Protein AF-A2GSM7-F1 (afdb_monomer)

InterPro domains:
  IPR024365 Protein of unknown function DUF3839 [PF12943] (1-126)

Organism: Trichomonas vaginalis (strain ATCC PRA-98 / G3) (NCBI:txid412133)

Solvent-accessible surface area (backbone atoms only — not comparable to full-atom values): 9461 Å² total; per-residue (Å²): 130,60,69,68,57,56,50,50,53,48,53,53,53,51,50,69,70,31,68,39,44,50,46,34,52,52,46,53,56,50,52,52,50,35,53,51,52,51,55,62,52,58,74,65,84,56,94,78,89,75,86,77,65,84,53,71,66,58,54,49,52,30,50,55,21,51,55,51,50,54,50,49,53,52,51,47,52,60,68,76,53,63,73,48,72,66,56,48,49,50,52,51,52,51,56,49,52,53,51,51,53,51,49,55,52,50,54,50,53,52,52,51,52,59,69,65,46,70,61,81,82,77,61,56,66,68,62,54,43,50,72,77,43,73,85,56,94,74,80,61,68,69,57,53,39,50,54,45,23,73,74,57,74,45,86,71,82,85,80,133

Sequence (160 aa):
MDKDCDMVYKNISDLYKSEEFKTYDNFVSLVAKCVWQIRDKDRRGKVWNEQIRPAMFEMKRAIDALVILAGNVSMYNAKTMPQCSKCKAAIRKYNYSVKEIERMRNDYADLKKEAEKPAEDKMDMLTFLNKNYPTAEDFLLSDVKKKYKETFGIVKTFVY

Secondary structure (DSSP, 8-state):
--HHHHHHHHHHHHHHHSHHHHHHHHHHHHHHHHHHHHHHHHTT-----S-----HHHHHHHHHHHHHHHHHHHHHHHHH----HHHHHHHHHHHHHHHHHHHHHHHHHHHHHHHHS--TTSS-HHHHHHHH-TT-S---HHHHHHHHHHHHS-------

Structure (mmCIF, N/CA/C/O backbone):
data_AF-A2GSM7-F1
#
_entry.id   AF-A2GSM7-F1
#
loop_
_atom_site.group_PDB
_atom_site.id
_atom_site.type_symbol
_atom_site.label_atom_id
_atom_site.label_alt_id
_atom_site.label_comp_id
_atom_site.label_asym_id
_atom_site.label_entity_id
_atom_site.label_seq_id
_atom_site.pdbx_PDB_ins_code
_atom_site.Cartn_x
_atom_site.Cartn_y
_atom_site.Cartn_z
_atom_site.occupancy
_atom_site.B_iso_or_equiv
_atom_site.auth_seq_id
_atom_site.auth_comp_id
_atom_site.auth_asym_id
_atom_site.auth_atom_id
_atom_site.pdbx_PDB_model_num
ATOM 1 N N . MET A 1 1 ? -20.480 16.589 -7.598 1.00 52.66 1 MET A N 1
ATOM 2 C CA . MET A 1 1 ? -19.425 15.609 -7.925 1.00 52.66 1 MET A CA 1
ATOM 3 C C . MET A 1 1 ? -18.669 15.312 -6.651 1.00 52.66 1 MET A C 1
ATOM 5 O O . MET A 1 1 ? -18.533 16.206 -5.825 1.00 52.66 1 MET A O 1
ATOM 9 N N . ASP A 1 2 ? -18.356 14.040 -6.434 1.00 65.12 2 ASP A N 1
ATOM 10 C CA . ASP A 1 2 ? -17.875 13.532 -5.154 1.00 65.12 2 ASP A CA 1
ATOM 11 C C . ASP A 1 2 ? -16.422 13.976 -4.940 1.00 65.12 2 ASP A C 1
ATOM 13 O O . ASP A 1 2 ? -15.541 13.624 -5.724 1.00 65.12 2 ASP A O 1
ATOM 17 N N . LYS A 1 3 ? -16.177 14.791 -3.910 1.00 70.88 3 LYS A N 1
ATOM 18 C CA . LYS A 1 3 ? -14.868 15.405 -3.611 1.00 70.88 3 LYS A CA 1
ATOM 19 C C . LYS A 1 3 ? -13.750 14.360 -3.499 1.00 70.88 3 LYS A C 1
ATOM 21 O O . LYS A 1 3 ? -12.592 14.646 -3.805 1.00 70.88 3 LYS A O 1
ATOM 26 N N . ASP A 1 4 ? -14.114 13.149 -3.089 1.00 65.38 4 ASP A N 1
ATOM 27 C CA . ASP A 1 4 ? -13.210 12.010 -2.985 1.00 65.38 4 ASP A CA 1
ATOM 28 C C . ASP A 1 4 ? -12.809 11.471 -4.371 1.00 65.38 4 ASP A C 1
ATOM 30 O O . ASP A 1 4 ? -11.638 11.155 -4.588 1.00 65.38 4 ASP A O 1
ATOM 34 N N . CYS A 1 5 ? -13.725 11.457 -5.347 1.00 71.56 5 CYS A N 1
ATOM 35 C CA . CYS A 1 5 ? -13.405 11.122 -6.736 1.00 71.56 5 CYS A CA 1
ATOM 36 C C . CYS A 1 5 ? -12.468 12.161 -7.361 1.00 71.56 5 CYS A C 1
ATOM 38 O O . CYS A 1 5 ? -11.464 11.782 -7.962 1.00 71.56 5 CYS A O 1
ATOM 40 N N . ASP A 1 6 ? -12.740 13.456 -7.175 1.00 80.31 6 ASP A N 1
ATOM 41 C CA . ASP A 1 6 ? -11.897 14.535 -7.714 1.00 80.31 6 ASP A CA 1
ATOM 42 C C . ASP A 1 6 ? -10.461 14.463 -7.164 1.00 80.31 6 ASP A C 1
ATOM 44 O O . ASP A 1 6 ? -9.486 14.685 -7.886 1.00 80.31 6 ASP A O 1
ATOM 48 N N . MET A 1 7 ? -10.312 14.080 -5.893 1.00 82.69 7 MET A N 1
ATOM 49 C CA . MET A 1 7 ? -9.011 13.876 -5.259 1.00 82.69 7 MET A CA 1
ATOM 50 C C . MET A 1 7 ? -8.260 12.667 -5.836 1.00 82.69 7 MET A C 1
ATOM 52 O O . MET A 1 7 ? -7.055 12.757 -6.071 1.00 82.69 7 MET A O 1
ATOM 56 N N . VAL A 1 8 ? -8.950 11.554 -6.105 1.00 83.50 8 VAL A N 1
ATOM 57 C CA . VAL A 1 8 ? -8.349 10.384 -6.769 1.00 83.50 8 VAL A CA 1
ATOM 58 C C . VAL A 1 8 ? -7.883 10.745 -8.181 1.00 83.50 8 VAL A C 1
ATOM 60 O O . VAL A 1 8 ? -6.736 10.460 -8.526 1.00 83.50 8 VAL A O 1
ATOM 63 N N . TYR A 1 9 ? -8.711 11.434 -8.973 1.00 86.12 9 TYR A N 1
ATOM 64 C CA . TYR A 1 9 ? -8.329 11.884 -10.316 1.00 86.12 9 TYR A CA 1
ATOM 65 C C . TYR A 1 9 ? -7.121 12.819 -10.295 1.00 86.12 9 TYR A C 1
ATOM 67 O O . TYR A 1 9 ? -6.217 12.675 -11.121 1.00 86.12 9 TYR A O 1
ATOM 75 N N . LYS A 1 10 ? -7.064 13.739 -9.326 1.00 90.50 10 LYS A N 1
ATOM 76 C CA . LYS A 1 10 ? -5.906 14.613 -9.143 1.00 90.50 10 LYS A CA 1
ATOM 77 C C . LYS A 1 10 ? -4.641 13.813 -8.830 1.00 90.50 10 LYS A C 1
ATOM 79 O O . LYS A 1 10 ? -3.639 14.011 -9.505 1.00 90.50 10 LYS A O 1
ATOM 84 N N . ASN A 1 11 ? -4.696 12.874 -7.883 1.00 91.75 11 ASN A N 1
ATOM 85 C CA . ASN A 1 11 ? -3.541 12.045 -7.521 1.00 91.75 11 ASN A CA 1
ATOM 86 C C . ASN A 1 11 ? -3.038 11.202 -8.705 1.00 91.75 11 ASN A C 1
ATOM 88 O O . ASN A 1 11 ? -1.833 11.086 -8.911 1.00 91.75 11 ASN A O 1
ATOM 92 N N . ILE A 1 12 ? -3.951 10.651 -9.513 1.00 91.31 12 ILE A N 1
ATOM 93 C CA . ILE A 1 12 ? -3.601 9.932 -10.745 1.00 91.31 12 ILE A CA 1
ATOM 94 C C . ILE A 1 12 ? -2.924 10.881 -11.744 1.00 91.31 12 ILE A C 1
ATOM 96 O O . ILE A 1 12 ? -1.868 10.557 -12.282 1.00 91.31 12 ILE A O 1
ATOM 100 N N . SER A 1 13 ? -3.493 12.067 -11.976 1.00 94.44 13 SER A N 1
ATOM 101 C CA . SER A 1 13 ? -2.891 13.088 -12.847 1.00 94.44 13 SER A CA 1
ATOM 102 C C . SER A 1 13 ? -1.491 13.489 -12.373 1.00 94.44 13 SER A C 1
ATOM 104 O O . SER A 1 13 ? -0.584 13.630 -13.192 1.00 94.44 13 SER A O 1
ATOM 106 N N . ASP A 1 14 ? -1.309 13.687 -11.070 1.00 95.25 14 ASP A N 1
ATOM 107 C CA . ASP A 1 14 ? -0.032 14.094 -10.484 1.00 95.25 14 ASP A CA 1
ATOM 108 C C . ASP A 1 14 ? 1.031 12.993 -10.648 1.00 95.25 14 ASP A C 1
ATOM 110 O O . ASP A 1 14 ? 2.162 13.307 -11.017 1.00 95.25 14 ASP A O 1
ATOM 114 N N . LEU A 1 15 ? 0.659 11.710 -10.502 1.00 96.25 15 LEU A N 1
ATOM 115 C CA . LEU A 1 15 ? 1.533 10.570 -10.824 1.00 96.25 15 LEU A CA 1
ATOM 116 C C . LEU A 1 15 ? 1.999 10.602 -12.282 1.00 96.25 15 LEU A C 1
ATOM 118 O O . LEU A 1 15 ? 3.195 10.542 -12.538 1.00 96.25 15 LEU A O 1
ATOM 122 N N . TYR A 1 16 ? 1.081 10.742 -13.241 1.00 95.81 16 TYR A N 1
ATOM 123 C CA . TYR A 1 16 ? 1.441 10.761 -14.666 1.00 95.81 16 TYR A CA 1
ATOM 124 C C . TYR A 1 16 ? 2.306 11.968 -15.061 1.00 95.81 16 TYR A C 1
ATOM 126 O O . TYR A 1 16 ? 3.053 11.909 -16.037 1.00 95.81 16 TYR A O 1
ATOM 134 N N . LYS A 1 17 ? 2.222 13.077 -14.318 1.00 96.56 17 LYS A N 1
ATOM 135 C CA . LYS A 1 17 ? 3.044 14.275 -14.549 1.00 96.56 17 LYS A CA 1
ATOM 136 C C . LYS A 1 17 ? 4.414 14.213 -13.871 1.00 96.56 17 LYS A C 1
ATOM 138 O O . LYS A 1 17 ? 5.257 15.060 -14.190 1.00 96.56 17 LYS A O 1
ATOM 143 N N . SER A 1 18 ? 4.629 13.254 -12.971 1.00 97.44 18 SER A N 1
ATOM 144 C CA . SER A 1 18 ? 5.840 13.149 -12.161 1.00 97.44 18 SER A CA 1
ATOM 145 C C . SER A 1 18 ? 7.082 12.857 -13.012 1.00 97.44 18 SER A C 1
ATOM 147 O O . SER A 1 18 ? 7.006 12.304 -14.115 1.00 97.44 18 SER A O 1
ATOM 149 N N . GLU A 1 19 ? 8.252 13.264 -12.518 1.00 97.88 19 GLU A N 1
ATOM 150 C CA . GLU A 1 19 ? 9.526 13.010 -13.201 1.00 97.88 19 GLU A CA 1
ATOM 151 C C . GLU A 1 19 ? 9.846 11.511 -13.243 1.00 97.88 19 GLU A C 1
ATOM 153 O O . GLU A 1 19 ? 10.3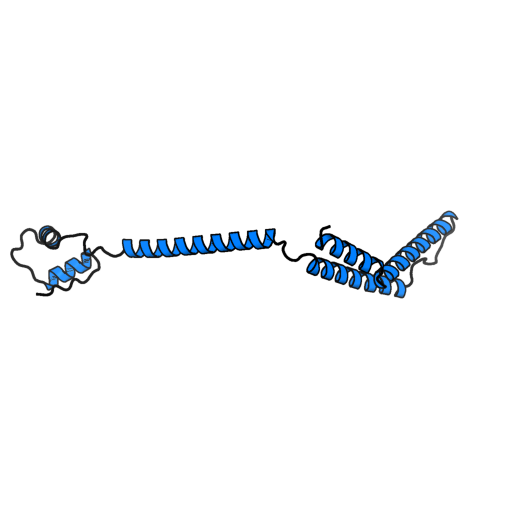87 11.000 -14.226 1.00 97.88 19 GLU A O 1
ATOM 158 N N . GLU A 1 20 ? 9.455 10.784 -12.204 1.00 98.25 20 GLU A N 1
ATOM 159 C CA . GLU A 1 20 ? 9.650 9.346 -12.080 1.00 98.25 20 GLU A CA 1
ATOM 160 C C . GLU A 1 20 ? 8.817 8.590 -13.111 1.00 98.25 20 GLU A C 1
ATOM 162 O O . GLU A 1 20 ? 9.343 7.700 -13.778 1.00 98.25 20 GLU A O 1
ATOM 167 N N . PHE A 1 21 ? 7.556 8.988 -13.327 1.00 98.00 21 PHE A N 1
ATOM 168 C CA . PHE A 1 21 ? 6.738 8.395 -14.383 1.00 98.00 21 PHE A CA 1
ATOM 169 C C . PHE A 1 21 ? 7.349 8.639 -15.764 1.00 98.00 21 PHE A C 1
ATOM 171 O O . PHE A 1 21 ? 7.490 7.699 -16.541 1.00 98.00 21 PHE A O 1
ATOM 178 N N . LYS A 1 22 ? 7.807 9.863 -16.051 1.00 97.88 22 LYS A N 1
ATOM 179 C CA . LYS A 1 22 ? 8.510 10.167 -17.311 1.00 97.88 22 LYS A CA 1
ATOM 180 C C . LYS A 1 22 ? 9.799 9.358 -17.463 1.00 97.88 22 LYS A C 1
ATOM 182 O O . LYS A 1 22 ? 10.125 8.915 -18.560 1.00 97.88 22 LYS A O 1
ATOM 187 N N . THR A 1 23 ? 10.541 9.155 -16.377 1.00 98.12 23 THR A N 1
ATOM 188 C CA . THR A 1 23 ? 11.767 8.343 -16.372 1.00 98.12 23 THR A CA 1
ATOM 189 C C . THR A 1 23 ? 11.458 6.884 -16.703 1.00 98.12 23 THR A C 1
ATOM 191 O O . THR A 1 23 ? 12.132 6.290 -17.544 1.00 98.12 23 THR A O 1
ATOM 194 N N . TYR A 1 24 ? 10.414 6.325 -16.092 1.00 98.06 24 TYR A N 1
ATOM 195 C CA . TYR A 1 24 ? 9.922 4.984 -16.393 1.00 98.06 24 TYR A CA 1
ATOM 196 C C . TYR A 1 24 ? 9.429 4.859 -17.845 1.00 98.06 24 TYR A C 1
ATOM 198 O O . TYR A 1 24 ? 9.841 3.940 -18.550 1.00 98.06 24 TYR A O 1
ATOM 206 N N . ASP A 1 25 ? 8.617 5.800 -18.325 1.00 97.81 25 ASP A N 1
ATOM 207 C CA . ASP A 1 25 ? 8.065 5.798 -19.687 1.00 97.81 25 ASP A CA 1
ATOM 208 C C . ASP A 1 25 ? 9.162 5.882 -20.766 1.00 97.81 25 ASP A C 1
ATOM 210 O O . ASP A 1 25 ? 9.178 5.122 -21.742 1.00 97.81 25 ASP A O 1
ATOM 214 N N . ASN A 1 26 ? 10.173 6.725 -20.535 1.00 97.62 26 ASN A N 1
ATOM 215 C CA . ASN A 1 26 ? 11.360 6.794 -21.386 1.00 97.62 26 ASN A CA 1
ATOM 216 C C . ASN A 1 26 ? 12.121 5.459 -21.419 1.00 97.62 26 ASN A C 1
ATOM 218 O O . ASN A 1 26 ? 12.585 5.039 -22.483 1.00 97.62 26 ASN A O 1
ATOM 222 N N . PHE A 1 27 ? 12.230 4.769 -20.280 1.00 98.00 27 PHE A N 1
ATOM 223 C CA . PHE A 1 27 ? 12.852 3.448 -20.217 1.00 98.00 27 PHE A CA 1
ATOM 224 C C . PHE A 1 27 ? 12.040 2.386 -20.975 1.00 98.00 27 PHE A C 1
ATOM 226 O O . PHE A 1 27 ? 12.621 1.594 -21.717 1.00 98.00 27 PHE A O 1
ATOM 233 N N . VAL A 1 28 ? 10.707 2.395 -20.874 1.00 97.75 28 VAL A N 1
ATOM 234 C CA . VAL A 1 28 ? 9.833 1.506 -21.666 1.00 97.75 28 VAL A CA 1
ATOM 235 C C . VAL A 1 28 ? 10.051 1.731 -23.164 1.00 97.75 28 VAL A C 1
ATOM 237 O O . VAL A 1 28 ? 10.247 0.773 -23.917 1.00 97.75 28 VAL A O 1
ATOM 240 N N . SER A 1 29 ? 10.113 2.993 -23.596 1.00 97.56 29 SER A N 1
ATOM 241 C CA . SER A 1 29 ? 10.411 3.359 -24.986 1.00 97.56 29 SER A CA 1
ATOM 242 C C . SER A 1 29 ? 11.789 2.870 -25.444 1.00 97.56 29 SER A C 1
ATOM 244 O O . SER A 1 29 ? 11.949 2.414 -26.579 1.00 97.56 29 SER A O 1
ATOM 246 N N . LEU A 1 30 ? 12.797 2.936 -24.572 1.00 97.44 30 LEU A N 1
ATOM 247 C CA . LEU A 1 30 ? 14.137 2.423 -24.847 1.00 97.44 30 LEU A CA 1
ATOM 248 C C . LEU A 1 30 ? 14.140 0.898 -25.020 1.00 97.44 30 LEU A C 1
ATOM 250 O O . LEU A 1 30 ? 14.694 0.396 -25.997 1.00 97.44 30 LEU A O 1
ATOM 254 N N . VAL A 1 31 ? 13.483 0.162 -24.122 1.00 96.94 31 VAL A N 1
ATOM 255 C CA . VAL A 1 31 ? 13.353 -1.300 -24.222 1.00 96.94 31 VAL A CA 1
ATOM 256 C C . VAL A 1 31 ? 12.638 -1.691 -25.515 1.00 96.94 31 VAL A C 1
ATOM 258 O O . VAL A 1 31 ? 13.100 -2.588 -26.221 1.00 96.94 31 VAL A O 1
ATOM 261 N N . ALA A 1 32 ? 11.565 -0.986 -25.883 1.00 97.06 32 ALA A N 1
ATOM 262 C CA . ALA A 1 32 ? 10.853 -1.225 -27.136 1.00 97.06 32 ALA A CA 1
ATOM 263 C C . ALA A 1 32 ? 11.761 -1.027 -28.365 1.00 97.06 32 ALA A C 1
ATOM 265 O O . ALA A 1 32 ? 11.745 -1.848 -29.287 1.00 97.06 32 ALA A O 1
ATOM 266 N N . LYS A 1 33 ? 12.611 0.011 -28.359 1.00 96.31 33 LYS A N 1
ATOM 267 C CA . LYS A 1 33 ? 13.632 0.222 -29.400 1.00 96.31 33 LYS A CA 1
ATOM 268 C C . LYS A 1 33 ? 14.639 -0.927 -29.452 1.00 96.31 33 LYS A C 1
ATOM 270 O O . LYS A 1 33 ? 14.929 -1.403 -30.547 1.00 96.31 33 LYS A O 1
ATOM 275 N N . CYS A 1 34 ? 15.131 -1.405 -28.306 1.00 94.06 34 CYS A N 1
ATOM 276 C CA . CYS A 1 34 ? 16.030 -2.561 -28.253 1.00 94.06 34 CYS A CA 1
ATOM 277 C C . CYS A 1 34 ? 15.382 -3.808 -28.872 1.00 94.06 34 CYS A C 1
ATOM 279 O O . CYS A 1 34 ? 15.989 -4.449 -29.725 1.00 94.06 34 CYS A O 1
ATOM 281 N N . VAL A 1 35 ? 14.130 -4.116 -28.513 1.00 92.56 35 VAL A N 1
ATOM 282 C CA . VAL A 1 35 ? 13.378 -5.253 -29.077 1.00 92.56 35 VAL A CA 1
ATOM 283 C C . VAL A 1 35 ? 13.223 -5.119 -30.592 1.00 92.56 35 VAL A C 1
ATOM 285 O O . VAL A 1 35 ? 13.433 -6.084 -31.328 1.00 92.56 35 VAL A O 1
ATOM 288 N N . TRP A 1 36 ? 12.897 -3.921 -31.081 1.00 92.69 36 TRP A N 1
ATOM 289 C CA . TRP A 1 36 ? 12.763 -3.675 -32.514 1.00 92.69 36 TRP A CA 1
ATOM 290 C C . TRP A 1 36 ? 14.087 -3.870 -33.265 1.00 92.69 36 TRP A C 1
ATOM 292 O O . TRP A 1 36 ? 14.105 -4.526 -34.305 1.00 92.69 36 TRP A O 1
ATOM 302 N N . GLN A 1 37 ? 15.200 -3.372 -32.716 1.00 90.19 37 GLN A N 1
ATOM 303 C CA . GLN A 1 37 ? 16.536 -3.566 -33.286 1.00 90.19 37 GLN A CA 1
ATOM 304 C C . GLN A 1 37 ? 16.948 -5.041 -33.306 1.00 90.19 37 GLN A C 1
ATOM 306 O O . GLN A 1 37 ? 17.489 -5.499 -34.308 1.00 90.19 37 GLN A O 1
ATOM 311 N N . ILE A 1 38 ? 16.662 -5.795 -32.238 1.00 88.31 38 ILE A N 1
ATOM 312 C CA . ILE A 1 38 ? 16.906 -7.243 -32.197 1.00 88.31 38 ILE A CA 1
ATOM 313 C C . ILE A 1 38 ? 16.138 -7.925 -33.330 1.00 88.31 38 ILE A C 1
ATOM 315 O O . ILE A 1 38 ? 16.741 -8.640 -34.123 1.00 88.31 38 ILE A O 1
ATOM 319 N N . ARG A 1 39 ? 14.836 -7.643 -33.470 1.00 87.62 39 ARG A N 1
ATOM 320 C CA . ARG A 1 39 ? 14.003 -8.220 -34.536 1.00 87.62 39 ARG A CA 1
ATOM 321 C C . ARG A 1 39 ? 14.517 -7.877 -35.937 1.00 87.62 39 ARG A C 1
ATOM 323 O O . ARG A 1 39 ? 14.469 -8.719 -36.830 1.00 87.62 39 ARG A O 1
ATOM 330 N N . ASP A 1 40 ? 14.955 -6.639 -36.158 1.00 86.19 40 ASP A N 1
ATOM 331 C CA . ASP A 1 40 ? 15.485 -6.208 -37.456 1.00 86.19 40 ASP A CA 1
ATOM 332 C C . ASP A 1 40 ? 16.803 -6.915 -37.809 1.00 86.19 40 ASP A C 1
ATOM 334 O O . ASP A 1 40 ? 16.999 -7.326 -38.956 1.00 86.19 40 ASP A O 1
ATOM 338 N N . LYS A 1 41 ? 17.683 -7.121 -36.820 1.00 81.56 41 LYS A N 1
ATOM 339 C CA . LYS A 1 41 ? 18.946 -7.845 -37.021 1.00 81.56 41 LYS A CA 1
ATOM 340 C C . LYS A 1 41 ? 18.748 -9.352 -37.175 1.00 81.56 41 LYS A C 1
ATOM 342 O O . LYS A 1 41 ? 19.408 -9.952 -38.022 1.00 81.56 41 LYS A O 1
ATOM 347 N N . ASP A 1 42 ? 17.810 -9.935 -36.435 1.00 79.56 42 ASP A N 1
ATOM 348 C CA . ASP A 1 42 ? 17.474 -11.363 -36.492 1.00 79.56 42 ASP A CA 1
ATOM 349 C C . ASP A 1 42 ? 16.894 -11.776 -37.859 1.00 79.56 42 ASP A C 1
ATOM 351 O O . ASP A 1 42 ? 17.243 -12.817 -38.415 1.00 79.56 42 ASP A O 1
ATOM 355 N N . ARG A 1 43 ? 16.122 -10.888 -38.506 1.00 69.69 43 ARG A N 1
ATOM 356 C CA . ARG A 1 43 ? 15.568 -11.101 -39.860 1.00 69.69 43 ARG A CA 1
ATOM 357 C C . ARG A 1 43 ? 16.601 -11.405 -40.952 1.00 69.69 43 ARG A C 1
ATOM 359 O O . ARG A 1 43 ? 16.206 -11.791 -42.049 1.00 69.69 43 ARG A O 1
ATOM 366 N N . ARG A 1 44 ? 17.901 -11.204 -40.710 1.00 64.00 44 ARG A N 1
ATOM 367 C CA . ARG A 1 44 ? 18.948 -11.312 -41.738 1.00 64.00 44 ARG A CA 1
ATOM 368 C C . ARG A 1 44 ? 19.683 -12.654 -41.774 1.00 64.00 44 ARG A C 1
ATOM 370 O O . ARG A 1 44 ? 20.610 -12.769 -42.570 1.00 64.00 44 ARG A O 1
ATOM 377 N N . GLY A 1 45 ? 19.316 -13.647 -40.954 1.00 70.19 45 GLY A N 1
ATOM 378 C CA . GLY A 1 45 ? 19.940 -14.984 -40.976 1.00 70.19 45 GLY A CA 1
ATOM 379 C C . GLY A 1 45 ? 21.456 -14.979 -40.715 1.00 70.19 45 GLY A C 1
ATOM 380 O O . GLY A 1 45 ? 22.155 -15.922 -41.074 1.00 70.19 45 GLY A O 1
ATOM 381 N N . LYS A 1 46 ? 21.978 -13.891 -40.133 1.00 72.44 46 LYS A N 1
ATOM 382 C CA . LYS A 1 46 ? 23.396 -13.694 -39.818 1.00 72.44 46 LYS A CA 1
ATOM 383 C C . LYS A 1 46 ? 23.606 -13.876 -38.322 1.00 72.44 46 LYS A C 1
ATOM 385 O O . LYS A 1 46 ? 22.830 -13.356 -37.526 1.00 72.44 46 LYS A O 1
ATOM 390 N N . VAL A 1 47 ? 24.690 -14.556 -37.954 1.00 73.50 47 VAL A N 1
ATOM 391 C CA . VAL A 1 47 ? 25.112 -14.681 -36.554 1.00 73.50 47 VAL A CA 1
ATOM 392 C C . VAL A 1 47 ? 25.486 -13.296 -36.024 1.00 73.50 47 VAL A C 1
ATOM 394 O O . VAL A 1 47 ? 26.293 -12.588 -36.631 1.00 73.50 47 VAL A O 1
ATOM 397 N N . TRP A 1 48 ? 24.873 -12.906 -34.909 1.00 74.81 48 TRP A N 1
ATOM 398 C CA . TRP A 1 48 ? 25.050 -11.606 -34.271 1.00 74.81 48 TRP A CA 1
ATOM 399 C C . TRP A 1 48 ? 25.584 -11.788 -32.846 1.00 74.81 48 TRP A C 1
ATOM 401 O O . TRP A 1 48 ? 24.948 -12.457 -32.037 1.00 74.81 48 TRP A O 1
ATOM 411 N N . ASN A 1 49 ? 26.738 -11.181 -32.543 1.00 80.00 49 ASN A N 1
ATOM 412 C CA . ASN A 1 49 ? 27.467 -11.395 -31.282 1.00 80.00 49 ASN A CA 1
ATOM 413 C C . ASN A 1 49 ? 27.454 -10.183 -30.333 1.00 80.00 49 ASN A C 1
ATOM 415 O O . ASN A 1 49 ? 28.019 -10.258 -29.244 1.00 80.00 49 ASN A O 1
ATOM 419 N N . GLU A 1 50 ? 26.843 -9.059 -30.719 1.00 82.62 50 GLU A N 1
ATOM 420 C CA . GLU A 1 50 ? 26.767 -7.881 -29.845 1.00 82.62 50 GLU A CA 1
ATOM 421 C C . GLU A 1 50 ? 25.477 -7.879 -29.023 1.00 82.62 50 GLU A C 1
ATOM 423 O O . GLU A 1 50 ? 24.408 -8.293 -29.478 1.00 82.62 50 GLU A O 1
ATOM 428 N N . GLN A 1 51 ? 25.544 -7.332 -27.813 1.00 83.56 51 GLN A N 1
ATOM 429 C CA . GLN A 1 51 ? 24.388 -7.263 -26.933 1.00 83.56 51 GLN A CA 1
ATOM 430 C C . GLN A 1 51 ? 23.596 -5.971 -27.165 1.00 83.56 51 GLN A C 1
ATOM 432 O O . GLN A 1 51 ? 24.087 -4.878 -26.895 1.00 83.56 51 GLN A O 1
ATOM 437 N N . ILE A 1 52 ? 22.344 -6.096 -27.608 1.00 90.06 52 ILE A N 1
ATOM 438 C CA . ILE A 1 52 ? 21.404 -4.971 -27.684 1.00 90.06 52 ILE A CA 1
ATOM 439 C C . ILE A 1 52 ? 20.588 -4.960 -26.396 1.00 90.06 52 ILE A C 1
ATOM 441 O O . ILE A 1 52 ? 19.699 -5.787 -26.201 1.00 90.06 52 ILE A O 1
ATOM 445 N N . ARG A 1 53 ? 20.910 -4.036 -25.496 1.00 92.69 53 ARG A N 1
ATOM 446 C CA . ARG A 1 53 ? 20.178 -3.833 -24.245 1.00 92.69 53 ARG A CA 1
ATOM 447 C C . ARG A 1 53 ? 20.337 -2.398 -23.747 1.00 92.69 53 ARG A C 1
ATOM 449 O O . ARG A 1 53 ? 21.341 -1.770 -24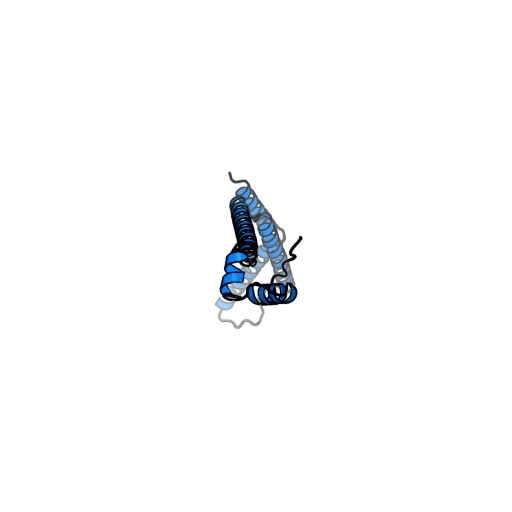.085 1.00 92.69 53 ARG A O 1
ATOM 456 N N . PRO A 1 54 ? 19.414 -1.912 -22.900 1.00 95.50 54 PRO A N 1
ATOM 457 C CA . PRO A 1 54 ? 19.646 -0.702 -22.125 1.00 95.50 54 PRO A CA 1
ATOM 458 C C . PRO A 1 54 ? 20.947 -0.788 -21.321 1.00 95.50 54 PRO A C 1
ATOM 460 O O . PRO A 1 54 ? 21.362 -1.869 -20.881 1.00 95.50 54 PRO A O 1
ATOM 463 N N . ALA A 1 55 ? 21.577 0.354 -21.088 1.00 95.56 55 ALA A N 1
ATOM 464 C CA . ALA A 1 55 ? 22.732 0.444 -20.217 1.00 95.56 55 ALA A CA 1
ATOM 465 C C . ALA A 1 55 ? 22.336 0.212 -18.750 1.00 95.56 55 ALA A C 1
ATOM 467 O O . ALA A 1 55 ? 21.211 0.478 -18.321 1.00 95.56 55 ALA A O 1
ATOM 468 N N . MET A 1 56 ? 23.298 -0.239 -17.939 1.00 95.81 56 MET A N 1
ATOM 469 C CA . MET A 1 56 ? 23.067 -0.512 -16.513 1.00 95.81 56 MET A CA 1
ATOM 470 C C . MET A 1 56 ? 22.545 0.708 -15.745 1.00 95.81 56 MET A C 1
ATOM 472 O O . MET A 1 56 ? 21.705 0.566 -14.860 1.00 95.81 56 MET A O 1
ATOM 476 N N . PHE A 1 57 ? 23.018 1.912 -16.080 1.00 96.25 57 PHE A N 1
ATOM 477 C CA . PHE A 1 57 ? 22.560 3.131 -15.415 1.00 96.25 57 PHE A CA 1
ATOM 478 C C . PHE A 1 57 ? 21.104 3.474 -15.771 1.00 96.25 57 PHE A C 1
ATOM 480 O O . PHE A 1 57 ? 20.380 3.977 -14.917 1.00 96.25 57 PHE A O 1
ATOM 487 N N . GLU A 1 58 ? 20.652 3.171 -16.993 1.00 96.44 58 GLU A N 1
ATOM 488 C CA . GLU A 1 58 ? 19.263 3.378 -17.425 1.00 96.44 58 GLU A CA 1
ATOM 489 C C . GLU A 1 58 ? 18.331 2.416 -16.689 1.00 96.44 58 GLU A C 1
ATOM 491 O O . GLU A 1 58 ? 17.292 2.832 -16.182 1.00 96.44 58 GLU A O 1
ATOM 496 N N . MET A 1 59 ? 18.753 1.154 -16.541 1.00 96.50 59 MET A N 1
ATOM 497 C CA . MET A 1 59 ? 18.043 0.167 -15.723 1.00 96.50 59 MET A CA 1
ATOM 498 C C . MET A 1 59 ? 17.941 0.624 -14.267 1.00 96.50 59 MET A C 1
ATOM 500 O O . MET A 1 59 ? 16.858 0.588 -13.689 1.00 96.50 59 MET A O 1
ATOM 504 N N . LYS A 1 60 ? 19.048 1.097 -13.679 1.00 97.81 60 LYS A N 1
ATOM 505 C CA . LYS A 1 60 ? 19.059 1.583 -12.296 1.00 97.81 60 LYS A CA 1
ATOM 506 C C . LYS A 1 60 ? 18.113 2.772 -12.105 1.00 97.81 60 LYS A C 1
ATOM 508 O O . LYS A 1 60 ? 17.292 2.737 -11.199 1.00 97.81 60 LYS A O 1
ATOM 513 N N . ARG A 1 61 ? 18.155 3.769 -12.997 1.00 97.62 61 ARG A N 1
ATOM 514 C CA . ARG A 1 61 ? 17.237 4.922 -12.949 1.00 97.62 61 ARG A CA 1
ATOM 515 C C . ARG A 1 61 ? 15.770 4.507 -13.055 1.00 97.62 61 ARG A C 1
ATOM 517 O O . ARG A 1 61 ? 14.937 5.081 -12.363 1.00 97.62 61 ARG A O 1
ATOM 524 N N . ALA A 1 62 ? 15.453 3.525 -13.898 1.00 97.94 62 ALA A N 1
ATOM 525 C CA . ALA A 1 62 ? 14.093 3.008 -14.019 1.00 97.94 62 ALA A CA 1
ATOM 526 C C . ALA A 1 62 ? 13.633 2.283 -12.743 1.00 97.94 62 ALA A C 1
ATOM 528 O O . ALA A 1 62 ? 12.500 2.478 -12.310 1.00 97.94 62 ALA A O 1
ATOM 529 N N . ILE A 1 63 ? 14.512 1.492 -12.117 1.00 98.06 63 ILE A N 1
ATOM 530 C CA . ILE A 1 63 ? 14.238 0.841 -10.827 1.00 98.06 63 ILE A CA 1
ATOM 531 C C . ILE A 1 63 ? 13.988 1.894 -9.743 1.00 98.06 63 ILE A C 1
ATOM 533 O O . ILE A 1 63 ? 12.970 1.823 -9.058 1.00 98.06 63 ILE A O 1
ATOM 537 N N . ASP A 1 64 ? 14.865 2.891 -9.625 1.00 98.38 64 ASP A N 1
ATOM 538 C CA . ASP A 1 64 ? 14.734 3.962 -8.632 1.00 98.38 64 ASP A CA 1
ATOM 539 C C . ASP A 1 64 ? 13.415 4.736 -8.827 1.00 98.38 64 ASP A C 1
ATOM 541 O O . ASP A 1 64 ? 12.669 4.962 -7.872 1.00 98.38 64 ASP A O 1
ATOM 545 N N . ALA A 1 65 ? 13.064 5.058 -10.078 1.00 98.31 65 ALA A N 1
ATOM 546 C CA . ALA A 1 65 ? 11.793 5.694 -10.420 1.00 98.31 65 ALA A CA 1
ATOM 547 C C . ALA A 1 65 ? 10.577 4.831 -10.034 1.00 98.31 65 ALA A C 1
ATOM 549 O O . ALA A 1 65 ? 9.615 5.341 -9.459 1.00 98.31 65 ALA A O 1
ATOM 550 N N . LEU A 1 66 ? 10.618 3.520 -10.295 1.00 98.00 66 LEU A N 1
ATOM 551 C CA . LEU A 1 66 ? 9.545 2.592 -9.925 1.00 98.00 66 LEU A CA 1
ATOM 552 C C . LEU A 1 66 ? 9.351 2.494 -8.409 1.00 98.00 66 LEU A C 1
ATOM 554 O O . LEU A 1 66 ? 8.211 2.457 -7.943 1.00 98.00 66 LEU A O 1
ATO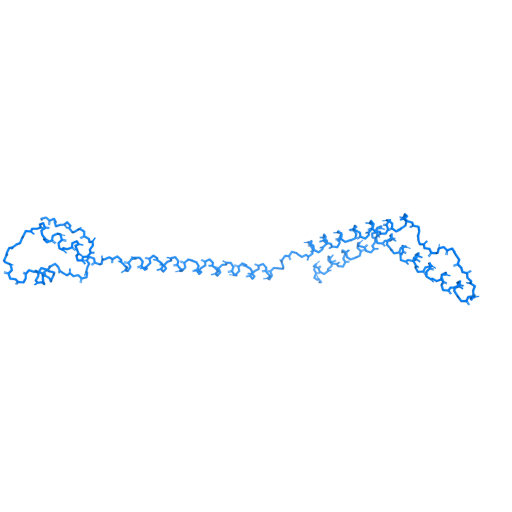M 558 N N . VAL A 1 67 ? 10.439 2.489 -7.634 1.00 98.25 67 VAL A N 1
ATOM 559 C CA . VAL A 1 67 ? 10.378 2.481 -6.164 1.00 98.25 67 VAL A CA 1
ATOM 560 C C . VAL A 1 67 ? 9.675 3.738 -5.648 1.00 98.25 67 VAL A C 1
ATOM 562 O O . VAL A 1 67 ? 8.781 3.642 -4.804 1.00 98.25 67 VAL A O 1
ATOM 565 N N . ILE A 1 68 ? 10.016 4.911 -6.188 1.00 97.69 68 ILE A N 1
ATOM 566 C CA . ILE A 1 68 ? 9.379 6.177 -5.803 1.00 97.69 68 ILE A CA 1
ATOM 567 C C . ILE A 1 68 ? 7.896 6.188 -6.201 1.00 97.69 68 ILE A C 1
ATOM 569 O O . ILE A 1 68 ? 7.047 6.543 -5.383 1.00 97.69 68 ILE A O 1
ATOM 573 N N . LEU A 1 69 ? 7.552 5.744 -7.416 1.00 97.81 69 LEU A N 1
ATOM 574 C CA . LEU A 1 69 ? 6.159 5.646 -7.867 1.00 97.81 69 LEU A CA 1
ATOM 575 C C . LEU A 1 69 ? 5.328 4.722 -6.968 1.00 97.81 69 LEU A C 1
ATOM 577 O O . LEU A 1 69 ? 4.214 5.084 -6.588 1.00 97.81 69 LEU A O 1
AT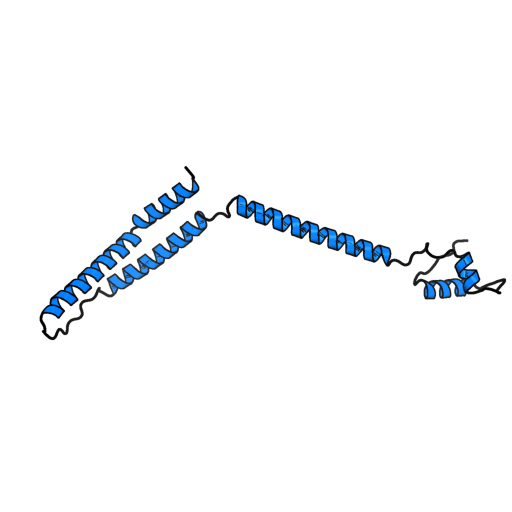OM 581 N N . ALA A 1 70 ? 5.870 3.569 -6.568 1.00 96.19 70 ALA A N 1
ATOM 582 C CA . ALA A 1 70 ? 5.208 2.657 -5.636 1.00 96.19 70 ALA A CA 1
ATOM 583 C C . ALA A 1 70 ? 4.979 3.305 -4.256 1.00 96.19 70 ALA A C 1
ATOM 585 O O . ALA A 1 70 ? 3.908 3.146 -3.656 1.00 96.19 70 ALA A O 1
ATOM 586 N N . GLY A 1 71 ? 5.952 4.086 -3.775 1.00 95.31 71 GLY A N 1
ATOM 587 C CA . GLY A 1 71 ? 5.820 4.900 -2.566 1.00 95.31 71 GLY A CA 1
ATOM 588 C C . GLY A 1 71 ? 4.714 5.950 -2.688 1.00 95.31 71 GLY A C 1
ATOM 589 O O . GLY A 1 71 ? 3.854 6.049 -1.810 1.00 95.31 71 GLY A O 1
ATOM 590 N N . ASN A 1 72 ? 4.669 6.672 -3.809 1.00 94.56 72 ASN A N 1
ATOM 591 C CA . ASN A 1 72 ? 3.642 7.673 -4.091 1.00 94.56 72 ASN A CA 1
ATOM 592 C C . ASN A 1 72 ? 2.242 7.050 -4.154 1.00 94.56 72 ASN A C 1
ATOM 594 O O . ASN A 1 72 ? 1.328 7.561 -3.511 1.00 94.56 72 ASN A O 1
ATOM 598 N N . VAL A 1 73 ? 2.067 5.915 -4.840 1.00 92.38 73 VAL A N 1
ATOM 599 C CA . VAL A 1 73 ? 0.791 5.173 -4.877 1.00 92.38 73 VAL A CA 1
ATOM 600 C C . VAL A 1 73 ? 0.358 4.757 -3.471 1.00 92.38 73 VAL A C 1
ATOM 602 O O . VAL A 1 73 ? -0.797 4.963 -3.099 1.00 92.38 73 VAL A O 1
ATOM 605 N N . SER A 1 74 ? 1.278 4.235 -2.659 1.00 89.94 74 SER A N 1
ATOM 606 C CA . SER A 1 74 ? 0.991 3.844 -1.273 1.00 89.94 74 SER A CA 1
ATOM 607 C C . SER A 1 74 ? 0.569 5.042 -0.417 1.00 89.94 74 SER A C 1
ATOM 609 O O . SER A 1 74 ? -0.419 4.969 0.315 1.00 89.94 74 SER A O 1
ATOM 611 N N . MET A 1 75 ? 1.269 6.172 -0.552 1.00 89.38 75 MET A N 1
ATOM 612 C CA . MET A 1 75 ? 0.929 7.425 0.122 1.00 89.38 75 MET A CA 1
ATOM 613 C C . MET A 1 75 ? -0.443 7.946 -0.316 1.00 89.38 75 MET A C 1
ATOM 615 O O . MET A 1 75 ? -1.236 8.359 0.532 1.00 89.38 75 MET A O 1
ATOM 619 N N . TYR A 1 76 ? -0.730 7.959 -1.619 1.00 88.81 76 TYR A N 1
ATOM 620 C CA . TYR A 1 76 ? -2.019 8.410 -2.127 1.00 88.81 76 TYR A CA 1
ATOM 621 C C . TYR A 1 76 ? -3.138 7.517 -1.617 1.00 88.81 76 TYR A C 1
ATOM 623 O O . TYR A 1 76 ? -4.078 8.061 -1.053 1.00 88.81 76 TYR A O 1
ATOM 631 N N . ASN A 1 77 ? -2.988 6.192 -1.683 1.00 83.56 77 ASN A N 1
ATOM 632 C CA . ASN A 1 77 ? -3.954 5.240 -1.133 1.00 83.56 77 ASN A CA 1
ATOM 633 C C . ASN A 1 77 ? -4.187 5.457 0.367 1.00 83.56 77 ASN A C 1
ATOM 635 O O . ASN A 1 77 ? -5.327 5.434 0.817 1.00 83.56 77 ASN A O 1
ATOM 639 N N . ALA A 1 78 ? -3.142 5.733 1.150 1.00 80.31 78 ALA A N 1
ATOM 640 C CA . ALA A 1 78 ? -3.29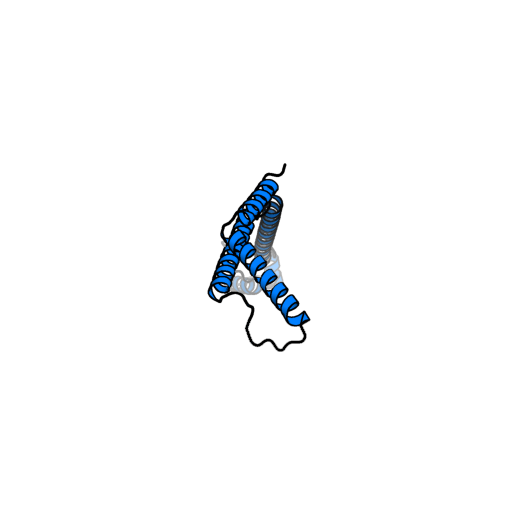9 6.053 2.568 1.00 80.31 78 ALA A CA 1
ATOM 641 C C . ALA A 1 78 ? -4.090 7.357 2.800 1.00 80.31 78 ALA A C 1
ATOM 643 O O . ALA A 1 78 ? -4.870 7.447 3.747 1.00 80.31 78 ALA A O 1
ATOM 644 N N . LYS A 1 79 ? -3.922 8.364 1.931 1.00 76.94 79 LYS A N 1
ATOM 645 C CA . LYS A 1 79 ? -4.619 9.662 2.014 1.00 76.94 79 LYS A CA 1
ATOM 646 C C . LYS A 1 79 ? -6.052 9.617 1.476 1.00 76.94 79 LYS A C 1
ATOM 648 O O . LYS A 1 79 ? -6.917 10.298 2.020 1.00 76.94 79 LYS A O 1
ATOM 653 N N . THR A 1 80 ? -6.309 8.837 0.428 1.00 69.62 80 THR A N 1
ATOM 654 C CA . THR A 1 80 ? -7.631 8.663 -0.202 1.00 69.62 80 THR A CA 1
ATOM 655 C C . THR A 1 80 ? -8.454 7.549 0.433 1.00 69.62 80 THR A C 1
ATOM 657 O O . THR A 1 80 ? -9.625 7.400 0.097 1.00 69.62 80 THR A O 1
ATOM 660 N N . MET A 1 81 ? -7.891 6.818 1.400 1.00 61.78 81 MET A N 1
ATOM 661 C CA . MET A 1 81 ? -8.597 5.826 2.208 1.00 61.78 81 MET A CA 1
ATOM 662 C C . MET A 1 81 ? -8.737 6.262 3.682 1.00 61.78 81 MET A C 1
ATOM 664 O O . MET A 1 81 ? -8.327 5.534 4.590 1.00 61.78 81 MET A O 1
ATOM 668 N N . PRO A 1 82 ? -9.357 7.422 3.993 1.00 58.38 82 PRO A N 1
ATOM 669 C CA . PRO A 1 82 ? -9.915 7.611 5.321 1.00 58.38 82 PRO A CA 1
ATOM 670 C C . PRO A 1 82 ? -11.053 6.594 5.453 1.00 58.38 82 PRO A C 1
ATOM 672 O O . PRO A 1 82 ? -11.899 6.530 4.565 1.00 58.38 82 PRO A O 1
ATOM 675 N N . GLN A 1 83 ? -11.102 5.778 6.519 1.00 61.38 83 GLN A N 1
ATOM 676 C CA . GLN A 1 83 ? -12.253 4.886 6.739 1.00 61.38 83 GLN A CA 1
ATOM 677 C C . GLN A 1 83 ? -13.549 5.662 6.454 1.00 61.38 83 GLN A C 1
ATOM 679 O O . GLN A 1 83 ? -13.817 6.666 7.128 1.00 61.38 83 GLN A O 1
ATOM 684 N N . CYS A 1 84 ? -14.302 5.231 5.434 1.00 67.88 84 CYS A N 1
ATOM 685 C CA . CYS A 1 84 ? -15.522 5.901 4.994 1.00 67.88 84 CYS A CA 1
ATOM 686 C C . CYS A 1 84 ? -16.425 6.163 6.210 1.00 67.88 84 CYS A C 1
ATOM 688 O O . CYS A 1 84 ? -16.471 5.350 7.139 1.00 67.88 84 CYS A O 1
ATOM 690 N N . SER A 1 85 ? -17.161 7.277 6.223 1.00 70.31 85 SER A N 1
ATOM 691 C CA . SER A 1 85 ? -18.074 7.632 7.322 1.00 70.31 85 SER A CA 1
ATOM 692 C C . SER A 1 85 ? -19.023 6.481 7.695 1.00 70.31 85 SER A C 1
ATOM 694 O O . SER A 1 85 ? -19.265 6.250 8.882 1.00 70.31 85 SER A O 1
ATOM 696 N N . LYS A 1 86 ? -19.464 5.695 6.701 1.00 65.25 86 LYS A N 1
ATOM 697 C CA . LYS A 1 86 ? -20.252 4.463 6.876 1.00 65.25 86 LYS A CA 1
ATOM 698 C C . LYS A 1 86 ? -19.473 3.363 7.606 1.00 65.25 86 LYS A C 1
ATOM 700 O O . LYS A 1 86 ? -19.985 2.805 8.572 1.00 65.25 86 LYS A O 1
ATOM 705 N N . CYS A 1 87 ? -18.227 3.096 7.213 1.00 73.75 87 CYS A N 1
ATOM 706 C CA . CYS A 1 87 ? -17.357 2.111 7.866 1.00 73.75 87 CYS A CA 1
ATOM 707 C C . CYS A 1 87 ? -17.011 2.518 9.308 1.00 73.75 87 CYS A C 1
ATOM 709 O O . CYS A 1 87 ? -17.122 1.699 10.217 1.00 73.75 87 CYS A O 1
ATOM 711 N N . LYS A 1 88 ? -16.698 3.800 9.556 1.00 77.44 88 LYS A N 1
ATOM 712 C CA . LYS A 1 88 ? -16.493 4.330 10.918 1.00 77.44 88 LYS A CA 1
ATOM 713 C C . LYS A 1 88 ? -17.748 4.185 11.777 1.00 77.44 88 LYS A C 1
ATOM 715 O O . LYS A 1 88 ? -17.654 3.831 12.948 1.00 77.44 88 LYS A O 1
ATOM 720 N N . ALA A 1 89 ? -18.927 4.458 11.218 1.00 83.94 89 ALA A N 1
ATOM 721 C CA . ALA A 1 89 ? -20.190 4.278 11.926 1.00 83.94 89 ALA A CA 1
ATOM 722 C C . ALA A 1 89 ? -20.475 2.800 12.239 1.00 83.94 89 ALA A C 1
ATOM 724 O O . ALA A 1 89 ? -20.907 2.503 13.349 1.00 83.94 89 ALA A O 1
ATOM 725 N N . ALA A 1 90 ? -20.187 1.883 11.311 1.00 83.00 90 ALA A N 1
ATOM 726 C CA . ALA A 1 90 ? -20.333 0.444 11.524 1.00 83.00 90 ALA A CA 1
ATOM 727 C C . ALA A 1 90 ? -19.408 -0.068 12.641 1.00 83.00 90 ALA A C 1
ATOM 729 O O . ALA A 1 90 ? -19.876 -0.742 13.554 1.00 83.00 90 ALA A O 1
ATOM 730 N N . ILE A 1 91 ? -18.134 0.338 12.636 1.00 87.81 91 ILE A N 1
ATOM 731 C CA . ILE A 1 91 ? -17.167 -0.004 13.692 1.00 87.81 91 ILE A CA 1
ATOM 732 C C . ILE A 1 91 ? -17.608 0.568 15.044 1.00 87.81 91 ILE A C 1
ATOM 734 O O . ILE A 1 91 ? -17.560 -0.127 16.055 1.00 87.81 91 ILE A O 1
ATOM 738 N N . ARG A 1 92 ? -18.090 1.818 15.083 1.00 91.81 92 ARG A N 1
ATOM 739 C CA . ARG A 1 92 ? -18.629 2.413 16.318 1.00 91.81 92 ARG A CA 1
ATOM 740 C C . ARG A 1 92 ? -19.825 1.634 16.862 1.00 91.81 92 ARG A C 1
ATOM 742 O O . ARG A 1 92 ? -19.865 1.388 18.063 1.00 91.81 92 ARG A O 1
ATOM 749 N N . LYS A 1 93 ? -20.766 1.232 15.999 1.00 94.62 93 LYS A N 1
ATOM 750 C CA . LYS A 1 93 ? -21.913 0.398 16.395 1.00 94.62 93 LYS A CA 1
ATOM 751 C C . LYS A 1 93 ? -21.454 -0.951 16.944 1.00 94.62 93 LYS A C 1
ATOM 753 O O . LYS A 1 93 ? -21.879 -1.319 18.029 1.00 94.62 93 LYS A O 1
ATOM 758 N N . TYR A 1 94 ? -20.545 -1.630 16.244 1.00 94.38 94 TYR A N 1
ATOM 759 C CA . TYR A 1 94 ? -19.972 -2.899 16.695 1.00 94.38 94 TYR A CA 1
ATOM 760 C C . TYR A 1 94 ? -19.322 -2.770 18.081 1.00 94.38 94 TYR A C 1
ATOM 762 O O . TYR A 1 94 ? -19.677 -3.502 18.999 1.00 94.38 94 TYR A O 1
ATOM 770 N N . ASN A 1 95 ? -18.445 -1.780 18.269 1.00 96.56 95 ASN A N 1
ATOM 771 C CA . ASN A 1 95 ? -17.768 -1.553 19.547 1.00 96.56 95 ASN A CA 1
ATOM 772 C C . ASN A 1 95 ? -18.745 -1.207 20.683 1.00 96.56 95 ASN A C 1
ATOM 774 O O . ASN A 1 95 ? -18.515 -1.602 21.823 1.00 96.56 95 ASN A O 1
ATOM 778 N N . TYR A 1 96 ? -19.824 -0.475 20.392 1.00 97.50 96 TYR A N 1
ATOM 779 C CA . TYR A 1 96 ? -20.883 -0.208 21.367 1.00 97.50 96 TYR A CA 1
ATOM 780 C C . TYR A 1 96 ? -21.607 -1.499 21.772 1.00 97.50 96 TYR A C 1
ATOM 782 O O . TYR A 1 96 ? -21.736 -1.775 22.961 1.00 97.50 96 TYR A O 1
ATOM 790 N N . SER A 1 97 ? -21.997 -2.331 20.801 1.00 96.56 97 SER A N 1
ATOM 791 C CA . SER A 1 97 ? -22.645 -3.619 21.069 1.00 96.56 97 SER A CA 1
ATOM 792 C C . SER A 1 97 ? -21.772 -4.548 21.914 1.00 96.56 97 SER A C 1
ATOM 794 O O . SER A 1 97 ? -22.280 -5.167 22.843 1.00 96.56 97 SER A O 1
ATOM 796 N N . VAL A 1 98 ? -20.464 -4.616 21.647 1.00 97.62 98 VAL A N 1
ATOM 797 C CA . VAL A 1 98 ? -19.527 -5.416 22.457 1.00 97.62 98 VAL A CA 1
ATOM 798 C C . VAL A 1 98 ? -19.490 -4.924 23.907 1.00 97.62 98 VAL A C 1
ATOM 800 O O . VAL A 1 98 ? -19.624 -5.735 24.820 1.00 97.62 98 VAL A O 1
ATOM 803 N N . LYS A 1 99 ? -19.395 -3.606 24.126 1.00 97.62 99 LYS A N 1
ATOM 804 C CA . LYS A 1 99 ? -19.380 -3.019 25.477 1.00 97.62 99 LYS A CA 1
ATOM 805 C C . LYS A 1 99 ? -20.662 -3.291 26.264 1.00 97.62 99 LYS A C 1
ATOM 807 O O . LYS A 1 99 ? -20.588 -3.575 27.455 1.00 97.62 99 LYS A O 1
ATOM 812 N N . GLU A 1 100 ? -21.827 -3.219 25.623 1.00 97.56 100 GLU A N 1
ATOM 813 C CA . GLU A 1 100 ? -23.100 -3.538 26.286 1.00 97.56 100 GLU A CA 1
ATOM 814 C C . GLU A 1 100 ? -23.206 -5.031 26.627 1.00 97.56 100 GLU A C 1
ATOM 816 O O . GLU A 1 100 ? -23.659 -5.385 27.712 1.00 97.56 100 GLU A O 1
ATOM 821 N N . ILE A 1 101 ? -22.723 -5.920 25.750 1.00 97.25 101 ILE A N 1
ATO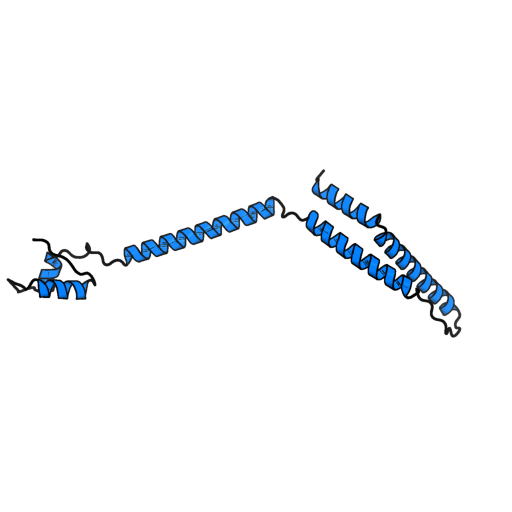M 822 C CA . ILE A 1 101 ? -22.658 -7.361 26.041 1.00 97.25 101 ILE A CA 1
ATOM 823 C C . ILE A 1 101 ? -21.748 -7.637 27.242 1.00 97.25 101 ILE A C 1
ATOM 825 O O . ILE A 1 101 ? -22.102 -8.438 28.106 1.00 97.25 101 ILE A O 1
ATOM 829 N N . GLU A 1 102 ? -20.589 -6.985 27.319 1.00 97.06 102 GLU A N 1
ATOM 830 C CA . GLU A 1 102 ? -19.686 -7.100 28.468 1.00 97.06 102 GLU A CA 1
ATOM 831 C C . GLU A 1 102 ? -20.330 -6.585 29.757 1.00 97.06 102 GLU A C 1
ATOM 833 O O . GLU A 1 102 ? -20.245 -7.259 30.782 1.00 97.06 102 GLU A O 1
ATOM 838 N N . ARG A 1 103 ? -21.042 -5.451 29.705 1.00 97.25 103 ARG A N 1
ATOM 839 C CA . ARG A 1 103 ? -21.790 -4.927 30.856 1.00 97.25 103 ARG A CA 1
ATOM 840 C C . ARG A 1 103 ? -22.836 -5.927 31.348 1.00 97.25 103 ARG A C 1
ATOM 842 O O . ARG A 1 103 ? -22.800 -6.295 32.514 1.00 97.25 103 ARG A O 1
ATOM 849 N N . MET A 1 104 ? -23.686 -6.441 30.458 1.00 96.94 104 MET A N 1
ATOM 850 C CA . MET A 1 104 ? -24.717 -7.423 30.822 1.00 96.94 104 MET A CA 1
ATOM 851 C C . MET A 1 104 ? -24.126 -8.706 31.421 1.00 96.94 104 MET A C 1
ATOM 853 O O . MET A 1 104 ? -24.699 -9.286 32.341 1.00 96.94 104 MET A O 1
ATOM 857 N N . ARG A 1 105 ? -22.971 -9.163 30.919 1.00 96.75 105 ARG A N 1
ATOM 858 C CA . ARG A 1 105 ? -22.266 -10.325 31.483 1.00 96.75 105 ARG A CA 1
ATOM 859 C C . ARG A 1 105 ? -21.767 -10.059 32.900 1.00 96.75 105 ARG A C 1
ATOM 861 O O . ARG A 1 105 ? -21.860 -10.958 33.733 1.00 96.75 105 ARG A O 1
ATOM 868 N N . ASN A 1 106 ? -21.261 -8.857 33.165 1.00 96.00 106 ASN A N 1
ATOM 869 C CA . ASN A 1 106 ? -20.820 -8.460 34.500 1.00 96.00 106 ASN A CA 1
ATOM 870 C C . ASN A 1 106 ? -22.009 -8.362 35.464 1.00 96.00 106 ASN A C 1
ATOM 872 O O . ASN A 1 106 ? -21.972 -8.984 36.522 1.00 96.00 106 ASN A O 1
ATOM 876 N N . ASP A 1 107 ? -23.094 -7.701 35.052 1.00 95.12 107 ASP A N 1
ATOM 877 C CA . ASP A 1 107 ? -24.318 -7.587 35.852 1.00 95.12 107 ASP A CA 1
ATOM 878 C C . ASP A 1 107 ? -24.885 -8.976 36.194 1.00 95.12 107 ASP A C 1
ATOM 880 O O . ASP A 1 107 ? -25.249 -9.258 37.335 1.00 95.12 107 ASP A O 1
ATOM 884 N N . TYR A 1 108 ? -24.898 -9.892 35.220 1.00 93.44 108 TYR A N 1
ATOM 885 C CA . TYR A 1 108 ? -25.323 -11.275 35.438 1.00 93.44 108 TYR A CA 1
ATOM 886 C C . TYR A 1 108 ? -24.408 -12.028 36.412 1.00 93.44 108 TYR A C 1
ATOM 888 O O . TYR A 1 108 ? -24.890 -12.792 37.251 1.00 93.44 108 TYR A O 1
ATOM 896 N N . ALA A 1 109 ? -23.091 -11.831 36.317 1.00 93.31 109 ALA A N 1
ATOM 897 C CA . ALA A 1 109 ? -22.141 -12.453 37.231 1.00 93.31 109 ALA A CA 1
ATOM 898 C C . ALA A 1 109 ? -22.356 -11.981 38.677 1.00 93.31 109 ALA A C 1
ATOM 900 O O . ALA A 1 109 ? -22.276 -12.795 39.596 1.00 93.31 109 ALA A O 1
ATOM 901 N N . ASP A 1 110 ? -22.669 -10.703 38.882 1.00 90.06 110 ASP A N 1
ATOM 902 C CA . ASP A 1 110 ? -22.934 -10.160 40.213 1.00 90.06 110 ASP A CA 1
ATOM 903 C C . ASP A 1 110 ? -24.290 -10.619 40.761 1.00 90.06 110 ASP A C 1
ATOM 905 O O . ASP A 1 110 ? -24.355 -11.071 41.904 1.00 90.06 110 ASP A O 1
ATOM 909 N N . LEU A 1 111 ? -25.344 -10.657 39.938 1.00 87.81 111 LEU A N 1
ATOM 910 C CA . LEU A 1 111 ? -26.629 -11.257 40.325 1.00 87.81 111 LEU A CA 1
ATOM 911 C C . LEU A 1 111 ? -26.487 -12.728 40.721 1.00 87.81 111 LEU A C 1
ATOM 913 O O . LEU A 1 111 ? -27.106 -13.176 41.685 1.00 87.81 111 LEU A O 1
ATOM 917 N N . LYS A 1 112 ? -25.658 -13.488 40.000 1.00 88.50 112 LYS A N 1
ATOM 918 C CA . LYS A 1 112 ? -25.386 -14.886 40.331 1.00 88.50 112 LYS A CA 1
ATOM 919 C C . LYS A 1 112 ? -24.706 -15.013 41.697 1.00 88.50 112 LYS A C 1
ATOM 921 O O . LYS A 1 112 ? -25.125 -15.851 42.488 1.00 88.50 112 LYS A O 1
ATOM 926 N N . LYS A 1 113 ? -23.723 -14.157 42.002 1.00 84.75 113 LYS A N 1
ATOM 927 C CA . LYS A 1 113 ? -23.086 -14.119 43.330 1.00 84.75 113 LYS A CA 1
ATOM 928 C C . LYS A 1 113 ? -24.087 -13.773 44.431 1.00 84.75 113 LYS A C 1
ATOM 930 O O . LYS A 1 113 ? -24.053 -14.401 45.481 1.00 84.75 113 LYS A O 1
ATOM 935 N N . GLU A 1 114 ? -24.969 -12.799 44.205 1.00 79.06 114 GLU A N 1
ATOM 936 C CA . GLU A 1 114 ? -26.025 -12.434 45.161 1.00 79.06 114 GLU A CA 1
ATOM 937 C C . GLU A 1 114 ? -27.013 -13.589 45.386 1.00 79.06 114 GLU A C 1
ATOM 939 O O . GLU A 1 114 ? -27.358 -13.887 46.525 1.00 79.06 114 GLU A O 1
ATOM 944 N N . ALA A 1 115 ? -27.420 -14.300 44.330 1.00 75.06 115 ALA A N 1
ATOM 945 C CA . ALA A 1 115 ? -28.299 -15.468 44.437 1.00 75.06 115 ALA A CA 1
ATOM 946 C C . ALA A 1 115 ? -27.635 -16.667 45.145 1.00 75.06 115 ALA A C 1
ATOM 948 O O . ALA A 1 115 ? -28.323 -17.479 45.771 1.00 75.06 115 ALA A O 1
ATOM 949 N N . GLU A 1 116 ? -26.310 -16.782 45.038 1.00 70.19 116 GLU A N 1
ATOM 950 C CA . GLU A 1 116 ? -25.489 -17.773 45.738 1.00 70.19 116 GLU A CA 1
ATOM 951 C C . GLU A 1 116 ? -25.207 -17.396 47.200 1.00 70.19 116 GLU A C 1
ATOM 953 O O . GLU A 1 116 ? -24.802 -18.272 47.970 1.00 70.19 116 GLU A O 1
ATOM 958 N N . LYS A 1 117 ? -25.447 -16.142 47.625 1.00 65.75 117 LYS A N 1
ATOM 959 C CA . LYS A 1 117 ? -25.343 -15.797 49.046 1.00 65.75 117 LYS A CA 1
ATOM 960 C C . LYS A 1 117 ? -26.328 -16.666 49.835 1.00 65.75 117 LYS A C 1
ATOM 962 O O . LYS A 1 117 ? -27.504 -16.765 49.467 1.00 65.75 117 LYS A O 1
ATOM 967 N N . PRO A 1 118 ? -25.869 -17.325 50.912 1.00 55.91 118 PRO A N 1
ATOM 968 C CA . PRO A 1 118 ? -26.743 -18.131 51.742 1.00 55.91 118 PRO A CA 1
ATOM 969 C C . PRO A 1 118 ? -27.833 -17.216 52.300 1.00 55.91 118 PRO A C 1
ATOM 971 O O . PRO A 1 118 ? -27.559 -16.236 52.984 1.00 55.91 118 PRO A O 1
ATOM 974 N N . ALA A 1 119 ? -29.075 -17.497 51.917 1.00 57.12 119 ALA A N 1
ATOM 975 C CA . ALA A 1 119 ? -30.205 -16.687 52.321 1.00 57.12 119 ALA A CA 1
ATOM 976 C C . ALA A 1 119 ? -30.406 -16.852 53.827 1.00 57.12 119 ALA A C 1
ATOM 978 O O . ALA A 1 119 ? -30.910 -17.883 54.279 1.00 57.12 119 ALA A O 1
ATOM 979 N N . GLU A 1 120 ? -30.032 -15.827 54.589 1.00 52.41 120 GLU A N 1
ATOM 980 C CA . GLU A 1 120 ? -30.401 -15.701 56.000 1.00 52.41 120 GLU A CA 1
ATOM 981 C C . GLU A 1 120 ? -31.924 -15.840 56.198 1.00 52.41 120 GLU A C 1
ATOM 983 O O . GLU A 1 120 ? -32.355 -16.309 57.249 1.00 52.41 120 GLU A O 1
ATOM 988 N N . ASP A 1 121 ? -32.709 -15.558 55.149 1.00 55.94 121 ASP A N 1
ATOM 989 C CA . ASP A 1 121 ? -34.174 -15.597 55.123 1.00 55.94 121 ASP A CA 1
ATOM 990 C C . ASP A 1 121 ? -34.803 -16.947 54.711 1.00 55.94 121 ASP A C 1
ATOM 992 O O . ASP A 1 121 ? -36.027 -17.070 54.704 1.00 55.94 121 ASP A O 1
ATOM 996 N N . LYS A 1 122 ? -34.032 -17.985 54.338 1.00 56.59 122 LYS A N 1
ATOM 997 C CA . LYS A 1 122 ? -34.626 -19.241 53.811 1.00 56.59 122 LYS A CA 1
ATOM 998 C C . LYS A 1 122 ? -35.153 -20.207 54.878 1.00 56.59 122 LYS A C 1
ATOM 1000 O O . LYS A 1 122 ? -35.869 -21.141 54.519 1.00 56.59 122 LYS A O 1
ATOM 1005 N N . MET A 1 123 ? -34.821 -20.028 56.159 1.00 61.09 123 MET A N 1
ATOM 1006 C CA . MET A 1 123 ? -35.326 -20.901 57.224 1.00 61.09 123 MET A CA 1
ATOM 1007 C C . MET A 1 123 ? -35.548 -20.127 58.521 1.00 61.09 123 MET A C 1
ATOM 1009 O O . MET A 1 123 ? -34.610 -19.614 59.128 1.00 61.09 123 MET A O 1
ATOM 1013 N N . ASP A 1 124 ? -36.806 -20.082 58.952 1.00 75.50 124 ASP A N 1
ATOM 1014 C CA . ASP A 1 124 ? -37.200 -19.569 60.258 1.00 75.50 124 ASP A CA 1
ATOM 1015 C C . ASP A 1 124 ? -36.472 -20.338 61.385 1.00 75.50 124 ASP A C 1
ATOM 1017 O O . ASP A 1 124 ? -36.309 -21.563 61.325 1.00 75.50 124 ASP A O 1
ATOM 1021 N N . MET A 1 125 ? -35.999 -19.616 62.409 1.00 78.62 125 MET A N 1
ATOM 1022 C CA . MET A 1 125 ? -35.205 -20.192 63.504 1.00 78.62 125 MET A CA 1
ATOM 1023 C C . MET A 1 125 ? -35.974 -21.280 64.249 1.00 78.62 125 MET A C 1
ATOM 1025 O O . MET A 1 125 ? -35.384 -22.295 64.609 1.00 78.62 125 MET A O 1
ATOM 1029 N N . LEU A 1 126 ? -37.281 -21.099 64.435 1.00 80.75 126 LEU A N 1
ATOM 1030 C CA . LEU A 1 126 ? -38.162 -22.099 65.036 1.00 80.75 126 LEU A CA 1
ATOM 1031 C C . LEU A 1 126 ? -38.172 -23.382 64.200 1.00 80.75 126 LEU A C 1
ATOM 1033 O O . LEU A 1 126 ? -37.977 -24.478 64.724 1.00 80.75 126 LEU A O 1
ATOM 1037 N N . THR A 1 127 ? -38.292 -23.246 62.881 1.00 83.62 127 THR A N 1
ATOM 1038 C CA . THR A 1 127 ? -38.211 -24.376 61.947 1.00 83.62 127 THR A CA 1
ATOM 1039 C C . THR A 1 127 ? -36.845 -25.078 62.011 1.00 83.62 127 THR A C 1
ATOM 1041 O O . THR A 1 127 ? -36.776 -26.310 61.993 1.00 83.62 127 THR A O 1
ATOM 1044 N N . PHE A 1 128 ? -35.741 -24.327 62.105 1.00 85.56 128 PHE A N 1
ATOM 1045 C CA . PHE A 1 128 ? -34.392 -24.892 62.246 1.00 85.56 128 PHE A CA 1
ATOM 1046 C C . PHE A 1 128 ? -34.229 -25.673 63.555 1.00 85.56 128 PHE A C 1
ATOM 1048 O O . PHE A 1 128 ? -33.697 -26.788 63.543 1.00 85.56 128 PHE A O 1
ATOM 1055 N N . LEU A 1 129 ? -34.696 -25.102 64.666 1.00 86.19 129 LEU A N 1
ATOM 1056 C CA . LEU A 1 129 ? -34.612 -25.704 65.992 1.00 86.19 129 LEU A CA 1
ATOM 1057 C C . LEU A 1 129 ? -35.450 -26.980 66.067 1.00 86.19 129 LEU A C 1
ATOM 1059 O O . LEU A 1 129 ? -34.903 -28.027 66.396 1.00 86.19 129 LEU A O 1
ATOM 1063 N N . ASN A 1 130 ? -36.711 -26.938 65.630 1.00 85.50 130 ASN A N 1
ATOM 1064 C CA . ASN A 1 130 ? -37.599 -28.106 65.626 1.00 85.50 130 ASN A CA 1
ATOM 1065 C C . ASN A 1 130 ? -37.046 -29.269 64.790 1.00 85.50 130 ASN A C 1
ATOM 1067 O O . ASN A 1 130 ? -37.248 -30.431 65.128 1.00 85.50 130 ASN A O 1
ATOM 1071 N N . LYS A 1 131 ? -36.320 -28.979 63.703 1.00 86.19 131 LYS A N 1
ATOM 1072 C CA . LYS A 1 131 ? -35.705 -30.014 62.863 1.00 86.19 131 LYS A CA 1
ATOM 1073 C C . LY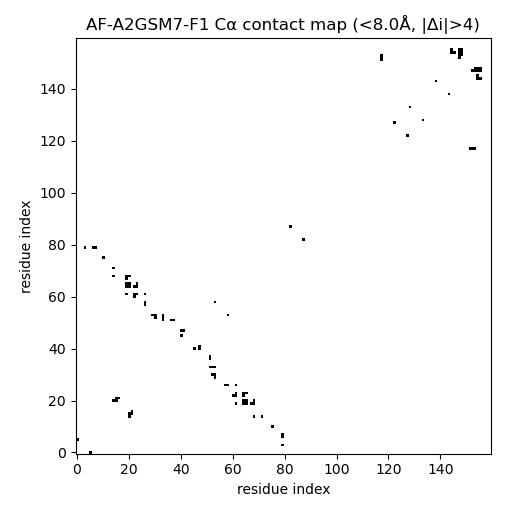S A 1 131 ? -34.477 -30.663 63.509 1.00 86.19 131 LYS A C 1
ATOM 1075 O O . LYS A 1 131 ? -34.257 -31.856 63.325 1.00 86.19 131 LYS A O 1
ATOM 1080 N N . ASN A 1 132 ? -33.644 -29.884 64.195 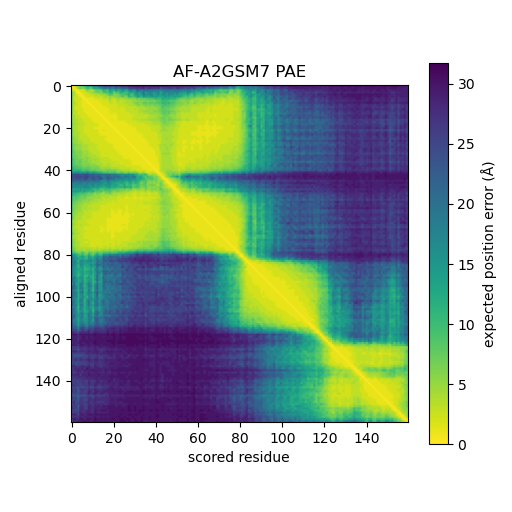1.00 85.38 132 ASN A N 1
ATOM 1081 C CA . ASN A 1 132 ? -32.358 -30.359 64.720 1.00 85.38 132 ASN A CA 1
ATOM 1082 C C . ASN A 1 132 ? -32.423 -30.801 66.188 1.00 85.38 132 ASN A C 1
ATOM 1084 O O . ASN A 1 132 ? -31.584 -31.590 66.617 1.00 85.38 132 ASN A O 1
ATOM 1088 N N . TYR A 1 133 ? -33.412 -30.309 66.932 1.00 87.75 133 TYR A N 1
ATOM 1089 C CA . TYR A 1 133 ? -33.601 -30.519 68.365 1.00 87.75 133 TYR A CA 1
ATOM 1090 C C . TYR A 1 133 ? -35.085 -30.806 68.683 1.00 87.75 133 TYR A C 1
ATOM 1092 O O . TYR A 1 133 ? -35.688 -30.098 69.482 1.00 87.75 133 TYR A O 1
ATOM 1100 N N . PRO A 1 134 ? -35.708 -31.829 68.062 1.00 81.69 134 PRO A N 1
ATOM 1101 C CA . PRO A 1 134 ? -37.164 -32.031 68.098 1.00 81.69 134 PRO A CA 1
ATOM 1102 C C . PRO A 1 134 ? -37.736 -32.339 69.489 1.00 81.69 134 PRO A C 1
ATOM 1104 O O . PRO A 1 134 ? -38.931 -32.173 69.707 1.00 81.69 134 PRO A O 1
ATOM 1107 N N . THR A 1 135 ? -36.905 -32.824 70.413 1.00 83.81 135 THR A N 1
ATOM 1108 C CA . THR A 1 135 ? -37.315 -33.270 71.755 1.00 83.81 135 THR A CA 1
ATOM 1109 C C . THR A 1 135 ? -36.539 -32.575 72.873 1.00 83.81 135 THR A C 1
ATOM 1111 O O . THR A 1 135 ? -36.588 -33.030 74.012 1.00 83.81 135 THR A O 1
ATOM 1114 N N . ALA A 1 136 ? -35.756 -31.539 72.559 1.00 79.69 136 ALA A N 1
ATOM 1115 C CA . ALA A 1 136 ? -34.974 -30.822 73.559 1.00 79.69 136 ALA A CA 1
ATOM 1116 C C . ALA A 1 136 ? -35.776 -29.625 74.075 1.00 79.69 136 ALA A C 1
ATOM 1118 O O . ALA A 1 136 ? -36.148 -28.755 73.291 1.00 79.69 136 ALA A O 1
ATOM 1119 N N . GLU A 1 137 ? -36.024 -29.584 75.383 1.00 76.00 137 GLU A N 1
ATOM 1120 C CA . GLU A 1 137 ? -36.663 -28.432 76.034 1.00 76.00 137 GLU A CA 1
ATOM 1121 C C . GLU A 1 137 ? -35.680 -27.264 76.201 1.00 76.00 137 GLU A C 1
ATOM 1123 O O . GLU A 1 137 ? -36.083 -26.114 76.072 1.00 76.00 137 GLU A O 1
ATOM 1128 N N . ASP A 1 138 ? -34.387 -27.568 76.370 1.00 78.50 138 ASP A N 1
ATOM 1129 C CA . ASP A 1 138 ? -33.293 -26.601 76.469 1.00 78.50 138 ASP A CA 1
ATOM 1130 C C . ASP A 1 138 ? -32.086 -27.030 75.618 1.00 78.50 138 ASP A C 1
ATOM 1132 O O . ASP A 1 138 ? -31.813 -28.219 75.426 1.00 78.50 138 ASP A O 1
ATOM 1136 N N . PHE A 1 139 ? -31.318 -26.055 75.123 1.00 82.44 139 PHE A N 1
ATOM 1137 C CA . PHE A 1 139 ? -30.090 -26.291 74.358 1.00 82.44 139 PHE A CA 1
ATOM 1138 C C . PHE A 1 139 ? -29.045 -25.197 74.588 1.00 82.44 139 PHE A C 1
ATOM 1140 O O . PHE A 1 139 ? -29.353 -24.021 74.791 1.00 82.44 139 PHE A O 1
ATOM 1147 N N . LEU A 1 140 ? -27.769 -25.579 74.499 1.00 85.69 140 LEU A N 1
ATOM 1148 C CA . LEU A 1 140 ? -26.662 -24.633 74.584 1.00 85.69 140 LEU A CA 1
ATOM 1149 C C . LEU A 1 140 ? -26.602 -23.762 73.325 1.00 85.69 140 LEU A C 1
ATOM 1151 O O . LEU A 1 140 ? -26.517 -24.253 72.197 1.00 85.69 140 LEU A O 1
ATOM 1155 N N . LEU A 1 141 ? -26.554 -22.443 73.518 1.00 83.44 141 LEU A N 1
ATOM 1156 C CA . LEU A 1 141 ? -26.478 -21.481 72.416 1.00 83.44 141 LEU A CA 1
ATOM 1157 C C . LEU A 1 141 ? -25.213 -21.670 71.555 1.00 83.44 141 LEU A C 1
ATOM 1159 O O . LEU A 1 141 ? -25.235 -21.401 70.353 1.00 83.44 141 LEU A O 1
ATOM 1163 N N . SER A 1 142 ? -24.110 -22.143 72.148 1.00 85.81 142 SER A N 1
ATOM 1164 C CA . SER A 1 142 ? -22.881 -22.501 71.424 1.00 85.81 142 SER A CA 1
ATOM 1165 C C . SER A 1 142 ? -23.123 -23.592 70.385 1.00 85.81 142 SER A C 1
ATOM 1167 O O . SER A 1 142 ? -22.612 -23.505 69.267 1.00 85.81 142 SER A O 1
ATOM 1169 N N . ASP A 1 143 ? -23.936 -24.582 70.739 1.00 86.31 143 ASP A N 1
ATOM 1170 C CA . ASP A 1 143 ? -24.184 -25.758 69.915 1.00 86.31 143 ASP A CA 1
ATOM 1171 C C . ASP A 1 143 ? -25.108 -25.398 68.759 1.00 86.31 143 ASP A C 1
ATOM 1173 O O . ASP A 1 143 ? -24.824 -25.749 67.615 1.00 86.31 143 ASP A O 1
ATOM 1177 N N . VAL A 1 144 ? -26.133 -24.583 69.027 1.00 85.62 144 VAL A N 1
ATOM 1178 C CA . VAL A 1 144 ? -26.999 -24.006 67.989 1.00 85.62 144 VAL A CA 1
ATOM 1179 C C . VAL A 1 144 ? -26.184 -23.165 67.010 1.00 85.62 144 VAL A C 1
ATOM 1181 O O . VAL A 1 144 ? -26.314 -23.343 65.801 1.00 85.62 144 VAL A O 1
ATOM 1184 N N . LYS A 1 145 ? -25.295 -22.285 67.496 1.00 84.25 145 LYS A N 1
ATOM 1185 C CA . LYS A 1 145 ? -24.422 -21.460 66.639 1.00 84.25 145 LYS A CA 1
ATOM 1186 C C . LYS A 1 145 ? -23.512 -22.314 65.758 1.00 84.25 145 LYS A C 1
ATOM 11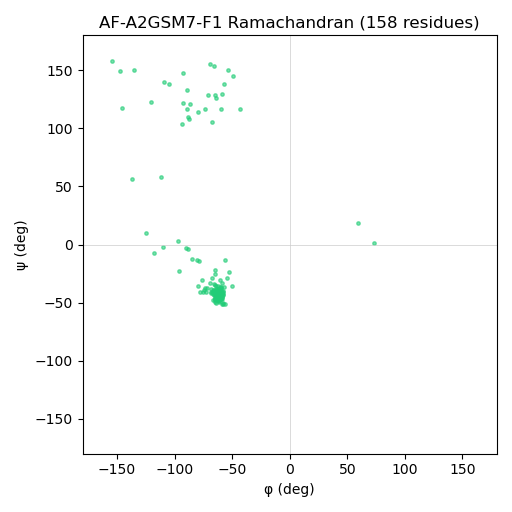88 O O . LYS A 1 145 ? -23.364 -22.022 64.571 1.00 84.25 145 LYS A O 1
ATOM 1193 N N . LYS A 1 146 ? -22.917 -23.371 66.318 1.00 87.50 146 LYS A N 1
ATOM 1194 C CA . LYS A 1 146 ? -22.061 -24.304 65.577 1.00 87.50 146 LYS A CA 1
ATOM 1195 C C . LYS A 1 146 ? -22.856 -25.039 64.497 1.00 87.50 146 LYS A C 1
ATOM 1197 O O . LYS A 1 146 ? -22.467 -24.995 63.333 1.00 87.50 146 LYS A O 1
ATOM 1202 N N . LYS A 1 147 ? -23.999 -25.627 64.860 1.00 86.81 147 LYS A N 1
ATOM 1203 C CA . LYS A 1 147 ? -24.885 -26.363 63.946 1.00 86.81 147 LYS A CA 1
ATOM 1204 C C . LYS A 1 147 ? -25.429 -25.464 62.831 1.00 86.81 147 LYS A C 1
ATOM 1206 O O . LYS A 1 147 ? -25.494 -25.879 61.677 1.00 86.81 147 LYS A O 1
ATOM 1211 N N . TYR A 1 148 ? -25.775 -24.215 63.148 1.00 83.50 148 TYR A N 1
ATOM 1212 C CA . TYR A 1 148 ? -26.242 -23.228 62.171 1.00 83.50 148 TYR A CA 1
ATOM 1213 C C . TYR A 1 148 ? -25.135 -22.855 61.174 1.00 83.50 148 TYR A C 1
ATOM 1215 O O . TYR A 1 148 ? -25.373 -22.845 59.967 1.00 83.50 148 TYR A O 1
ATOM 1223 N N . LYS A 1 149 ? -23.901 -22.645 61.656 1.00 84.50 149 LYS A N 1
ATOM 1224 C CA . LYS A 1 149 ? -22.728 -22.406 60.801 1.00 84.50 149 LYS A CA 1
ATOM 1225 C C . LYS A 1 149 ? -22.409 -23.600 59.904 1.00 84.50 149 LYS A C 1
ATOM 1227 O O . LYS A 1 149 ? -22.094 -23.401 58.739 1.00 84.50 149 LYS A O 1
ATOM 1232 N N . GLU A 1 150 ? -22.502 -24.824 60.415 1.00 84.06 150 GLU A N 1
ATOM 1233 C CA . GLU A 1 150 ? -22.323 -26.043 59.614 1.00 84.06 150 GLU A CA 1
ATOM 1234 C C . GLU A 1 150 ? -23.400 -26.181 58.528 1.00 84.06 150 GLU A C 1
ATOM 1236 O O . GLU A 1 150 ? -23.100 -26.596 57.414 1.00 84.06 150 GLU A O 1
ATOM 1241 N N . THR A 1 151 ? -24.644 -25.802 58.836 1.00 81.06 151 THR A N 1
ATOM 1242 C CA . THR A 1 151 ? -25.787 -25.957 57.921 1.00 81.06 151 THR A CA 1
ATOM 1243 C C . THR A 1 151 ? -25.816 -24.888 56.829 1.00 81.06 151 THR A C 1
ATOM 1245 O O . THR A 1 151 ? -26.128 -25.192 55.680 1.00 81.06 151 THR A O 1
ATOM 1248 N N . PHE A 1 152 ? -25.505 -23.636 57.173 1.00 78.00 152 PHE A N 1
ATOM 1249 C CA . PHE A 1 152 ? -25.685 -22.487 56.277 1.00 78.00 152 PHE A CA 1
ATOM 1250 C C . PHE A 1 152 ? -24.384 -21.764 55.915 1.00 78.00 152 PHE A C 1
ATOM 1252 O O . PHE A 1 152 ? -24.405 -20.853 55.094 1.00 78.00 152 PHE A O 1
ATOM 1259 N N . GLY A 1 153 ? -23.251 -22.119 56.526 1.00 77.00 153 GLY A N 1
ATOM 1260 C CA . GLY A 1 153 ? -21.972 -21.429 56.328 1.00 77.00 153 GLY A CA 1
ATOM 1261 C C . GLY A 1 153 ? -21.878 -20.051 57.000 1.00 77.00 153 GLY A C 1
ATOM 1262 O O . GLY A 1 153 ? -20.844 -19.397 56.887 1.00 77.00 153 GLY A O 1
ATOM 1263 N N . ILE A 1 154 ? -22.920 -19.612 57.720 1.00 76.50 154 ILE A N 1
ATOM 1264 C CA . ILE A 1 154 ? -23.026 -18.279 58.338 1.00 76.50 154 ILE A CA 1
ATOM 1265 C C . ILE A 1 154 ? -22.916 -18.376 59.865 1.00 76.50 154 ILE A C 1
ATOM 1267 O O . ILE A 1 154 ? -23.510 -19.254 60.492 1.00 76.50 154 ILE A O 1
ATOM 1271 N N . VAL A 1 155 ? -22.202 -17.437 60.491 1.00 74.12 155 VAL A N 1
ATOM 1272 C CA . VAL A 1 155 ? -22.215 -17.261 61.951 1.00 74.12 155 VAL A CA 1
ATOM 1273 C C . VAL A 1 155 ? -23.350 -16.311 62.331 1.00 74.12 155 VAL A C 1
ATOM 1275 O O . VAL A 1 155 ? -23.255 -15.116 62.076 1.00 74.12 155 VAL A O 1
ATOM 1278 N N . LYS A 1 156 ? -24.403 -16.826 62.975 1.00 70.75 156 LYS A N 1
ATOM 1279 C CA . LYS A 1 156 ? -25.514 -16.000 63.468 1.00 70.75 156 LYS A CA 1
ATOM 1280 C C . LYS A 1 156 ? -25.214 -15.457 64.867 1.00 70.75 156 LYS A C 1
ATOM 1282 O O . LYS A 1 156 ? -24.988 -16.214 65.816 1.00 70.75 156 LYS A O 1
ATOM 1287 N N . THR A 1 157 ? -25.215 -14.136 65.005 1.00 68.44 157 THR A N 1
ATOM 1288 C CA . THR A 1 157 ? -25.183 -13.442 66.297 1.00 68.44 157 THR A CA 1
ATOM 1289 C C . THR A 1 157 ? -26.603 -13.269 66.816 1.00 68.44 157 THR A C 1
ATOM 1291 O O . THR A 1 157 ? -27.367 -12.469 66.289 1.00 68.44 157 THR A O 1
ATOM 1294 N N . PHE A 1 158 ? -26.953 -14.024 67.854 1.00 67.56 158 PHE A N 1
ATOM 1295 C CA . PHE A 1 158 ? -28.173 -13.796 68.624 1.00 67.56 158 PHE A CA 1
ATOM 1296 C C . PHE A 1 158 ? -27.908 -12.642 69.594 1.00 67.56 158 PHE A C 1
ATOM 1298 O O . PHE A 1 158 ? -27.024 -12.757 70.447 1.00 67.56 158 PHE A O 1
ATOM 1305 N N . VAL A 1 159 ? -28.601 -11.522 69.396 1.00 57.00 159 VAL A N 1
ATOM 1306 C CA . VAL A 1 159 ? -28.645 -10.402 70.342 1.00 57.00 159 VAL A CA 1
ATOM 1307 C C . VAL A 1 159 ? -29.815 -10.682 71.285 1.00 57.00 159 VAL A C 1
ATOM 1309 O O . VAL A 1 159 ? -30.864 -11.117 70.810 1.00 57.00 159 VAL A O 1
ATOM 1312 N N . TYR A 1 160 ? -29.584 -10.537 72.590 1.00 47.97 160 TYR A N 1
ATOM 1313 C CA . TYR A 1 160 ? -30.610 -10.713 73.623 1.00 47.97 160 TYR A CA 1
ATOM 1314 C C . TYR A 1 160 ? -31.683 -9.628 73.544 1.00 47.97 160 TYR A C 1
ATOM 1316 O O . TYR A 1 160 ? -31.314 -8.476 73.214 1.00 47.97 160 TYR A O 1
#

Foldseek 3Di:
DDPLVVLVVVLVVCLCVDPLVVLLVVLVVQQVVLVVVVVVVVVPVDDDDDDRDDDPVSVVSNVVSVVVSVVSVVVSCVVSCDPPPVNVVVVVVVVVVVVVVVVVVVVVVVVVVVVVQQPPPPDDPVRVCCVPPVPDPDDDPVVVQVVCCVVRVDRDDDDD

pLDDT: mean 84.89, std 12.44, range [47.97, 98.38]

Nearest PDB structures (foldseek):
  4bne-assembly1_B  TM=3.415E-01  e=5.600E+00  Gallus gallus

Radius of gyration: 43.21 Å; Cα contacts (8 Å, |Δi|>4): 57; chains: 1; bounding box: 66×49×118 Å

Mean predicted aligned error: 16.45 Å